Protein AF-A0A9D4KBB7-F1 (afdb_monomer_lite)

Sequence (71 aa):
MGRTGLRGKGILWRWGPNHMIKAVVTRWRRKCGPNPGTEFLYVEGKRVLEFITVHKDSFNDTSF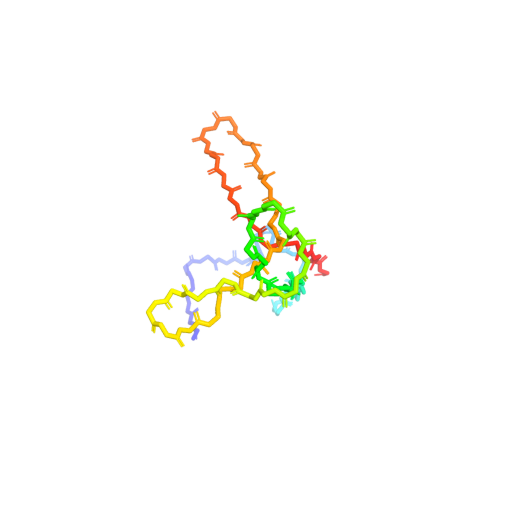TLPGVQF

Foldseek 3Di:
DDDPVDDDPPPAPDDDDWDKDFDWAKDFDFDDDPPGDDDFDDDPNDTDMDTDWDWDDDPPDTDTDTDIDTD

pLDDT: mean 88.38, std 9.22, range [59.59, 96.5]

Structure (mmCIF, N/CA/C/O backbone):
data_AF-A0A9D4KBB7-F1
#
_entry.id   AF-A0A9D4KBB7-F1
#
loop_
_atom_site.group_PDB
_atom_site.id
_atom_site.type_symbol
_atom_site.label_atom_id
_atom_site.label_alt_id
_atom_site.label_comp_id
_atom_site.label_asym_id
_atom_site.label_entity_id
_atom_site.label_seq_id
_atom_site.pdbx_PDB_ins_code
_atom_site.Cartn_x
_atom_site.Cartn_y
_atom_site.Cartn_z
_atom_site.occupancy
_atom_site.B_iso_or_equiv
_atom_site.auth_seq_id
_atom_site.auth_comp_id
_atom_site.auth_asym_id
_atom_site.auth_atom_id
_atom_site.pdbx_PDB_model_num
ATOM 1 N N . MET A 1 1 ? 3.314 9.298 -19.726 1.00 74.44 1 MET A N 1
ATOM 2 C CA . MET A 1 1 ? 4.711 8.797 -19.699 1.00 74.44 1 MET A CA 1
ATOM 3 C C . MET A 1 1 ? 5.392 9.202 -21.006 1.00 74.44 1 MET A C 1
ATOM 5 O O . MET A 1 1 ? 4.744 9.100 -22.037 1.00 74.44 1 MET A O 1
ATOM 9 N N . GLY A 1 2 ? 6.634 9.704 -20.964 1.00 91.50 2 GLY A N 1
ATOM 10 C CA . GLY A 1 2 ? 7.370 10.283 -22.106 1.00 91.50 2 GLY A CA 1
ATOM 11 C C . GLY A 1 2 ? 8.891 10.089 -21.980 1.00 91.50 2 GLY A C 1
ATOM 12 O O . GLY A 1 2 ? 9.331 9.219 -21.232 1.00 91.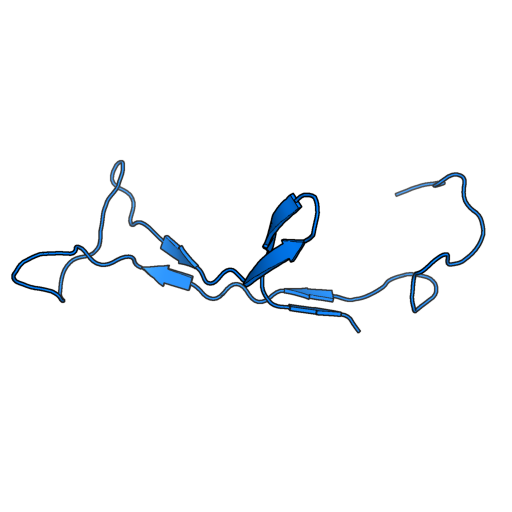50 2 GLY A O 1
ATOM 13 N N . ARG A 1 3 ? 9.705 10.876 -22.704 1.00 94.69 3 ARG A N 1
ATOM 14 C CA . ARG A 1 3 ? 11.181 10.750 -22.688 1.00 94.69 3 ARG A CA 1
ATOM 15 C C . ARG A 1 3 ? 11.745 11.062 -21.294 1.00 94.69 3 ARG A C 1
ATOM 17 O O . ARG A 1 3 ? 11.453 12.115 -20.745 1.00 94.69 3 ARG A O 1
ATOM 24 N N . THR A 1 4 ? 12.607 10.189 -20.773 1.00 93.31 4 THR A N 1
ATOM 25 C CA . THR A 1 4 ? 13.288 10.352 -19.469 1.00 93.31 4 THR A CA 1
ATOM 26 C C . THR A 1 4 ? 14.680 10.986 -19.573 1.00 93.31 4 THR A C 1
ATOM 28 O O . THR A 1 4 ? 15.320 11.221 -18.557 1.00 93.31 4 THR A O 1
ATOM 31 N N . GLY A 1 5 ? 15.183 11.233 -20.789 1.00 95.38 5 GLY A N 1
ATOM 32 C CA . GLY A 1 5 ? 16.532 11.775 -21.019 1.00 95.38 5 GLY A CA 1
ATOM 33 C C . GLY A 1 5 ? 17.666 10.748 -20.905 1.00 95.38 5 GLY A C 1
ATOM 34 O O . GLY A 1 5 ? 18.805 11.067 -21.229 1.00 95.38 5 GLY A O 1
ATOM 35 N N . LEU A 1 6 ? 17.356 9.504 -20.532 1.00 93.12 6 LEU A N 1
ATOM 36 C CA . LEU A 1 6 ? 18.308 8.399 -20.446 1.00 93.12 6 LEU A CA 1
ATOM 37 C C . LEU A 1 6 ? 17.987 7.341 -21.504 1.00 93.12 6 LEU A C 1
ATOM 39 O O . LEU A 1 6 ? 16.825 7.009 -21.745 1.00 93.12 6 LEU A O 1
ATOM 43 N N . ARG A 1 7 ? 19.030 6.818 -22.152 1.00 91.06 7 ARG A N 1
ATOM 44 C CA . ARG A 1 7 ? 18.938 5.644 -23.030 1.00 91.06 7 ARG A CA 1
ATOM 45 C C . ARG A 1 7 ? 19.368 4.412 -22.242 1.00 91.06 7 ARG A C 1
ATOM 47 O O . ARG A 1 7 ? 20.176 4.521 -21.325 1.00 91.06 7 ARG A O 1
ATOM 54 N N . GLY A 1 8 ? 18.881 3.239 -22.629 1.00 90.94 8 GLY A N 1
ATOM 55 C CA . GLY A 1 8 ? 19.213 2.009 -21.914 1.00 90.94 8 GLY A CA 1
ATOM 56 C C . GLY A 1 8 ? 18.156 1.603 -20.887 1.00 90.94 8 GLY A C 1
ATOM 57 O O . GLY A 1 8 ? 17.173 2.305 -20.662 1.00 90.94 8 GLY A O 1
ATOM 58 N N . LYS A 1 9 ? 18.387 0.449 -20.259 1.00 91.75 9 LYS A N 1
ATOM 59 C CA . LYS A 1 9 ? 17.536 -0.113 -19.201 1.00 91.75 9 LYS A CA 1
ATOM 60 C C . LYS A 1 9 ? 17.883 0.431 -17.804 1.00 91.75 9 LYS A C 1
ATOM 62 O O . LYS A 1 9 ? 17.059 0.378 -16.895 1.00 91.75 9 LYS A O 1
ATOM 67 N N . GLY A 1 10 ? 19.096 0.960 -17.623 1.00 93.06 10 GLY A N 1
ATOM 68 C CA . GLY A 1 10 ? 19.607 1.339 -16.304 1.00 93.06 10 GLY A CA 1
ATOM 69 C C . GLY A 1 10 ? 19.665 0.129 -15.365 1.00 93.06 10 GLY A C 1
ATOM 70 O O . GLY A 1 10 ? 20.050 -0.960 -15.787 1.00 93.06 10 GLY A O 1
ATOM 71 N N . ILE A 1 11 ? 19.238 0.311 -14.113 1.00 93.12 11 ILE A N 1
ATOM 72 C CA . ILE A 1 11 ? 19.193 -0.748 -13.088 1.00 93.12 11 ILE A CA 1
ATOM 73 C C . ILE A 1 11 ? 17.962 -1.667 -13.200 1.00 93.12 11 ILE A C 1
ATOM 75 O O . ILE A 1 11 ? 17.829 -2.625 -12.443 1.00 93.12 11 ILE A O 1
ATOM 79 N N . LEU A 1 12 ? 17.035 -1.386 -14.122 1.00 93.19 12 LEU A N 1
ATOM 80 C CA . LEU A 1 12 ? 15.824 -2.194 -14.266 1.00 93.19 12 LEU A CA 1
ATOM 81 C C . LEU A 1 12 ? 16.163 -3.614 -14.729 1.00 93.19 12 LEU A C 1
ATOM 83 O O . LEU A 1 12 ? 17.144 -3.849 -15.441 1.00 93.19 12 LEU A O 1
ATOM 87 N N . TRP A 1 13 ? 15.338 -4.585 -14.346 1.00 87.50 13 TRP A N 1
ATOM 88 C CA . TRP A 1 13 ? 15.605 -5.985 -14.662 1.00 87.50 13 TRP A CA 1
ATOM 89 C C . TRP A 1 13 ? 15.140 -6.350 -16.078 1.00 87.50 13 TRP A C 1
ATOM 91 O O . TRP A 1 13 ? 15.888 -6.985 -16.826 1.00 87.50 13 TRP A O 1
ATOM 101 N N . ARG A 1 14 ? 13.981 -5.837 -16.508 1.00 92.31 14 ARG A N 1
ATOM 102 C CA . ARG A 1 14 ? 13.403 -6.059 -17.846 1.00 92.31 14 ARG A CA 1
ATOM 103 C C . ARG A 1 14 ? 13.277 -4.760 -18.646 1.00 92.31 14 ARG A C 1
ATOM 105 O O . ARG A 1 14 ? 13.182 -3.672 -18.077 1.00 92.31 14 ARG A O 1
ATOM 112 N N . TRP A 1 15 ? 13.272 -4.882 -19.974 1.00 92.31 15 TRP A N 1
ATOM 113 C CA . TRP A 1 15 ? 12.862 -3.801 -20.872 1.00 92.31 15 TRP A CA 1
ATOM 114 C C . TRP A 1 15 ? 11.338 -3.661 -20.859 1.00 92.31 15 TRP A C 1
ATOM 116 O O . TRP A 1 15 ? 10.630 -4.665 -20.886 1.00 92.31 15 TRP A O 1
ATOM 126 N N . GLY A 1 16 ? 10.841 -2.424 -20.837 1.00 91.25 16 GLY A N 1
ATOM 127 C CA . GLY A 1 16 ? 9.410 -2.161 -20.681 1.00 91.25 16 GLY A CA 1
ATOM 128 C C . GLY A 1 16 ? 8.956 -2.269 -19.214 1.00 91.25 16 GLY A C 1
ATOM 129 O O . GLY A 1 16 ? 9.701 -1.854 -18.320 1.00 91.25 16 GLY A O 1
ATOM 130 N N . PRO A 1 17 ? 7.736 -2.768 -18.938 1.00 93.75 17 PRO A N 1
ATOM 131 C CA . PRO A 1 17 ? 7.209 -2.862 -17.577 1.00 93.75 17 PRO A CA 1
ATOM 132 C C . PRO A 1 17 ? 8.068 -3.739 -16.652 1.00 93.75 17 PRO A C 1
ATOM 134 O O . PRO A 1 17 ? 8.506 -4.823 -17.029 1.00 93.75 17 PRO A O 1
ATOM 137 N N . ASN A 1 18 ? 8.273 -3.276 -15.416 1.00 94.25 18 ASN A N 1
ATOM 138 C CA . ASN A 1 18 ? 8.894 -4.042 -14.332 1.00 94.25 18 ASN A CA 1
ATOM 139 C C . ASN A 1 18 ? 7.840 -4.203 -13.227 1.00 94.25 18 ASN A C 1
ATOM 141 O O . ASN A 1 18 ? 7.427 -3.214 -12.620 1.00 94.25 18 ASN A O 1
ATOM 145 N N . HIS A 1 19 ? 7.335 -5.423 -13.037 1.00 94.44 19 HIS A N 1
ATOM 146 C CA . HIS A 1 19 ? 6.180 -5.677 -12.178 1.00 94.44 19 HIS A CA 1
ATOM 147 C C . HIS A 1 19 ? 6.581 -5.795 -10.706 1.00 94.44 19 HIS A C 1
ATOM 149 O O . HIS A 1 19 ? 7.578 -6.418 -10.347 1.00 94.44 19 HIS A O 1
ATOM 155 N N . MET A 1 20 ? 5.760 -5.216 -9.835 1.00 94.19 20 MET A N 1
ATOM 156 C CA . MET A 1 20 ? 5.934 -5.266 -8.389 1.00 94.19 20 MET A CA 1
ATOM 157 C C . MET A 1 20 ? 4.580 -5.502 -7.734 1.00 94.19 20 MET A C 1
ATOM 159 O O . MET A 1 20 ? 3.582 -4.907 -8.138 1.00 94.19 20 MET A O 1
ATOM 163 N N . ILE A 1 21 ? 4.561 -6.336 -6.698 1.00 94.75 21 ILE A N 1
ATOM 164 C CA . 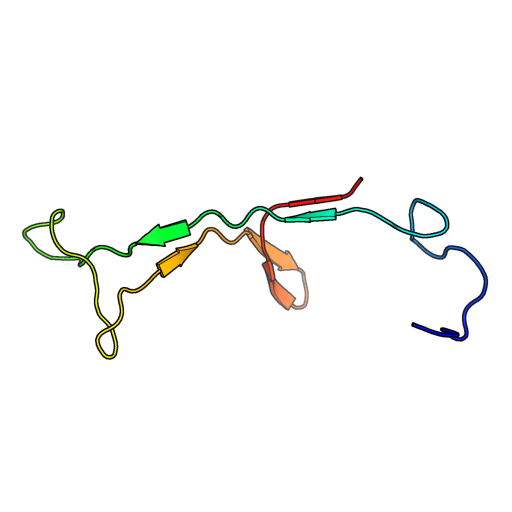ILE A 1 21 ? 3.384 -6.558 -5.861 1.00 94.75 21 ILE A CA 1
ATOM 165 C C . ILE A 1 21 ? 3.684 -6.036 -4.459 1.00 94.75 21 ILE A C 1
ATOM 167 O O . ILE A 1 21 ? 4.697 -6.390 -3.851 1.00 94.75 21 ILE A O 1
ATOM 171 N N . LYS A 1 22 ? 2.785 -5.200 -3.935 1.00 95.19 22 LYS A N 1
ATOM 172 C CA . LYS A 1 22 ? 2.800 -4.733 -2.547 1.00 95.19 22 LYS A CA 1
ATOM 173 C C . LYS A 1 22 ? 1.622 -5.340 -1.798 1.00 95.19 22 LYS A C 1
ATOM 175 O O . LYS A 1 22 ? 0.493 -5.283 -2.277 1.00 95.19 22 LYS A O 1
ATOM 180 N N . ALA A 1 23 ? 1.890 -5.900 -0.626 1.00 95.56 23 ALA A N 1
ATOM 181 C CA . ALA A 1 23 ? 0.869 -6.411 0.271 1.00 95.56 23 ALA A CA 1
ATOM 182 C C . ALA A 1 23 ? 0.515 -5.334 1.299 1.00 95.56 23 ALA A C 1
ATOM 184 O O . ALA A 1 23 ? 1.385 -4.808 1.991 1.00 95.56 23 ALA A O 1
ATOM 185 N N . VAL A 1 24 ? -0.774 -5.024 1.421 1.00 96.31 24 VAL A N 1
ATOM 186 C CA . VAL A 1 24 ? -1.293 -4.135 2.465 1.00 96.31 24 VAL A CA 1
ATOM 187 C C . VAL A 1 24 ? -2.161 -4.974 3.387 1.00 96.31 24 VAL A C 1
ATOM 189 O O . VAL A 1 24 ? -3.333 -5.223 3.114 1.00 96.31 24 VAL A O 1
ATOM 192 N N . VAL A 1 25 ? -1.559 -5.458 4.471 1.00 96.19 25 VAL A N 1
ATOM 193 C CA . VAL A 1 25 ? -2.273 -6.231 5.493 1.00 96.19 25 VAL A CA 1
ATOM 194 C C . VAL A 1 25 ? -2.835 -5.256 6.509 1.00 96.19 25 VAL A C 1
ATOM 196 O O . VAL A 1 25 ? -2.073 -4.496 7.106 1.00 96.19 25 VAL A O 1
ATOM 199 N N . THR A 1 26 ? -4.152 -5.277 6.700 1.00 96.50 26 THR A N 1
ATOM 200 C CA . THR A 1 26 ? -4.854 -4.320 7.560 1.00 96.50 26 THR A CA 1
ATOM 201 C C . THR A 1 26 ? -5.651 -5.017 8.654 1.00 96.50 26 THR A C 1
ATOM 203 O O . THR A 1 26 ? -6.096 -6.155 8.498 1.00 96.50 26 THR A O 1
ATOM 206 N N . ARG A 1 27 ? -5.834 -4.324 9.778 1.00 94.69 27 ARG A N 1
ATOM 207 C CA . ARG A 1 27 ? -6.758 -4.710 10.848 1.00 94.69 27 ARG A CA 1
ATOM 208 C C . ARG A 1 27 ? -7.337 -3.469 11.518 1.00 94.69 27 ARG A C 1
ATOM 210 O O . ARG A 1 27 ? -6.701 -2.419 11.544 1.00 94.69 27 ARG A O 1
ATOM 217 N N . TRP A 1 28 ? -8.516 -3.588 12.120 1.00 94.88 28 TRP A N 1
ATOM 218 C CA . TRP A 1 28 ? -9.070 -2.505 12.934 1.00 94.88 28 TRP A CA 1
ATOM 219 C C . TRP A 1 28 ? -8.344 -2.395 14.275 1.00 94.88 28 TRP A C 1
ATOM 221 O O . TRP A 1 28 ? -8.166 -3.397 14.975 1.00 94.88 28 TRP A O 1
ATOM 231 N N . ARG A 1 29 ? -7.961 -1.172 14.656 1.00 91.62 29 ARG A N 1
ATOM 232 C CA . ARG A 1 29 ? -7.371 -0.889 15.966 1.00 91.62 29 ARG A CA 1
ATOM 233 C C . ARG A 1 29 ? -8.409 -1.110 17.060 1.00 91.62 29 ARG A C 1
ATOM 235 O O . ARG A 1 29 ? -9.520 -0.579 16.996 1.00 91.62 29 ARG A O 1
ATOM 242 N N . ARG A 1 30 ? -8.033 -1.869 18.085 1.00 90.25 30 ARG A N 1
ATOM 243 C CA . ARG A 1 30 ? -8.850 -2.083 19.289 1.00 90.25 30 ARG A CA 1
ATOM 244 C C . ARG A 1 30 ? -8.464 -1.075 20.372 1.00 90.25 30 ARG A C 1
ATOM 246 O O . ARG A 1 30 ? -7.312 -0.641 20.418 1.00 90.25 30 ARG A O 1
ATOM 253 N N . LYS A 1 31 ? -9.412 -0.686 21.230 1.00 86.50 31 LYS A N 1
ATOM 254 C CA . LYS A 1 31 ? -9.110 0.159 22.399 1.00 86.50 31 LYS A CA 1
ATOM 255 C C . LYS A 1 31 ? -8.248 -0.624 23.402 1.00 86.50 31 LYS A C 1
ATOM 257 O O . LYS A 1 31 ? -8.549 -1.778 23.698 1.00 86.50 31 LYS A O 1
ATOM 262 N N . CYS A 1 32 ? -7.204 0.008 23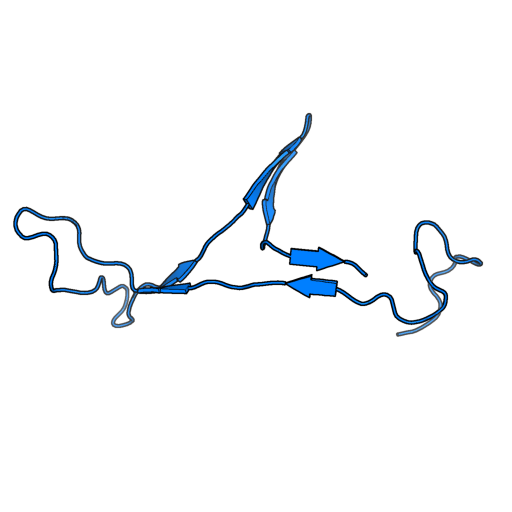.939 1.00 74.19 32 CYS A N 1
ATOM 263 C CA . CYS A 1 32 ? -6.456 -0.522 25.083 1.00 74.19 32 CYS A CA 1
ATOM 264 C C . CYS A 1 32 ? -7.120 -0.048 26.382 1.00 74.19 32 CYS A C 1
ATOM 266 O O . CYS A 1 32 ? -7.299 1.152 26.572 1.00 74.19 32 CYS A O 1
ATOM 268 N N . GLY A 1 33 ? -7.484 -0.977 27.264 1.00 72.06 33 GLY A N 1
ATOM 269 C CA . GLY A 1 33 ? -8.104 -0.700 28.560 1.00 72.06 33 GLY A CA 1
ATOM 270 C C . GLY A 1 33 ? -8.230 -1.976 29.405 1.00 72.06 33 GLY A C 1
ATOM 271 O O . GLY A 1 33 ? -7.864 -3.047 28.918 1.00 72.06 33 GLY A O 1
ATOM 272 N N . PRO A 1 34 ? -8.750 -1.888 30.644 1.00 69.56 34 PRO A N 1
ATOM 273 C CA . PRO A 1 34 ? -8.862 -3.025 31.570 1.00 69.56 34 PRO A CA 1
ATOM 274 C C . PRO A 1 34 ? -9.755 -4.166 31.055 1.00 69.56 34 PRO A C 1
ATOM 276 O O . PRO A 1 34 ? -9.580 -5.302 31.480 1.00 69.56 34 PRO A O 1
ATOM 279 N N . ASN A 1 35 ? -10.633 -3.888 30.081 1.00 64.00 35 ASN A N 1
ATOM 280 C CA . ASN A 1 35 ? -11.355 -4.890 29.292 1.00 64.00 35 ASN A CA 1
ATOM 281 C C . ASN A 1 35 ? -10.807 -4.919 27.852 1.00 64.00 35 ASN A C 1
ATOM 283 O O . ASN A 1 35 ? -11.388 -4.303 26.951 1.00 64.00 35 ASN A O 1
ATOM 287 N N . PRO A 1 36 ? -9.664 -5.582 27.605 1.00 59.59 36 PRO A N 1
ATOM 288 C CA . PRO A 1 36 ? -9.067 -5.645 26.282 1.00 59.59 36 PRO A CA 1
ATOM 289 C C . PRO A 1 36 ? -9.868 -6.624 25.420 1.00 59.59 36 PRO A C 1
ATOM 291 O O . PRO A 1 36 ? -9.717 -7.834 25.551 1.00 59.59 36 PRO A O 1
ATOM 294 N N . GLY A 1 37 ? -10.706 -6.146 24.498 1.00 60.41 37 GLY A N 1
ATOM 295 C CA . GLY A 1 37 ? -11.214 -7.091 23.500 1.00 60.41 37 GLY A CA 1
ATOM 296 C C . GLY A 1 37 ? -12.306 -6.640 22.559 1.00 60.41 37 GLY A C 1
ATOM 297 O O . GLY A 1 37 ? -12.227 -6.998 21.385 1.00 60.41 37 GLY A O 1
ATOM 298 N N . THR A 1 38 ? -13.294 -5.886 23.031 1.00 71.25 38 THR A N 1
ATOM 299 C CA . THR A 1 38 ? -14.585 -5.868 22.320 1.00 71.25 38 THR A CA 1
ATOM 300 C C . THR A 1 38 ? -14.797 -4.631 21.451 1.00 71.25 38 THR A C 1
ATOM 302 O O . THR A 1 38 ? -15.492 -4.706 20.442 1.00 71.25 38 THR A O 1
ATOM 305 N N . GLU A 1 39 ? -14.175 -3.498 21.788 1.00 85.31 39 GLU A N 1
ATOM 306 C CA . GLU A 1 39 ? -14.449 -2.221 21.120 1.00 85.31 39 GLU A CA 1
ATOM 307 C C . GLU A 1 39 ? -13.329 -1.741 20.186 1.00 85.31 39 GLU A C 1
ATOM 309 O O . GLU A 1 39 ? -12.133 -1.802 20.497 1.00 85.31 39 GLU A O 1
ATOM 314 N N . PHE A 1 40 ? -13.742 -1.183 19.045 1.00 90.81 40 PHE A N 1
ATOM 315 C CA . PHE A 1 40 ? -12.862 -0.509 18.091 1.00 90.81 40 PHE A CA 1
ATOM 316 C C . PHE A 1 40 ? -12.520 0.915 18.542 1.00 90.81 40 PHE A C 1
ATOM 318 O O . PHE A 1 40 ? -13.322 1.595 19.189 1.00 90.81 40 PHE A O 1
ATOM 325 N N . LEU A 1 41 ? -11.331 1.386 18.165 1.00 91.31 41 LEU A N 1
ATOM 326 C CA . LEU A 1 41 ? -10.947 2.781 18.345 1.00 91.31 41 LEU A CA 1
ATOM 327 C C . LEU A 1 41 ? -11.591 3.646 17.256 1.00 91.31 41 LEU A C 1
ATOM 329 O O . LEU A 1 41 ? -11.446 3.356 16.066 1.00 91.31 41 LEU A O 1
ATOM 333 N N . TYR A 1 42 ? -12.247 4.727 17.675 1.00 93.38 42 TYR A N 1
ATOM 334 C CA . TYR A 1 42 ? -12.793 5.748 16.787 1.00 93.38 42 TYR A CA 1
ATOM 335 C C . TYR A 1 42 ? -12.025 7.058 16.952 1.00 93.38 42 TYR A C 1
ATOM 337 O O . TYR A 1 42 ? -11.756 7.481 18.074 1.00 93.38 42 TYR A O 1
ATOM 345 N N . VAL A 1 43 ? -11.704 7.697 15.832 1.00 93.50 43 VAL A N 1
ATOM 346 C CA . VAL A 1 43 ? -11.138 9.047 15.747 1.00 93.50 43 VAL A CA 1
ATOM 347 C C . VAL A 1 43 ? -11.988 9.800 14.730 1.00 93.50 43 VAL A C 1
ATOM 349 O O . VAL A 1 43 ? -12.245 9.277 13.647 1.00 93.50 43 VAL A O 1
AT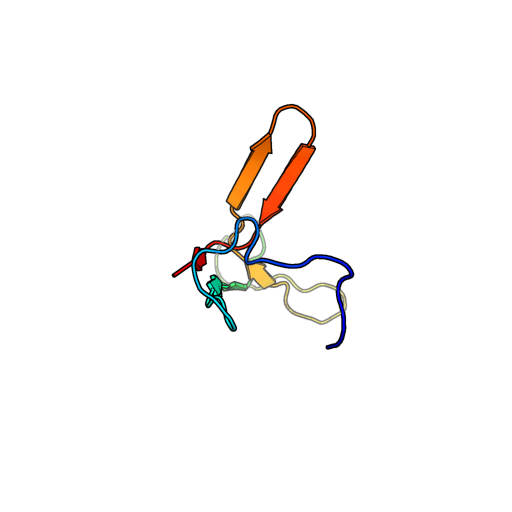OM 352 N N . GLU A 1 44 ? -12.507 10.973 15.104 1.00 93.81 44 GLU A N 1
ATOM 353 C CA . GLU A 1 44 ? -13.387 11.789 14.243 1.00 93.81 44 GLU A CA 1
ATOM 354 C C . GLU A 1 44 ? -14.596 11.011 13.675 1.00 93.81 44 GLU A C 1
ATOM 356 O O . GLU A 1 44 ? -14.979 11.148 12.514 1.00 93.81 44 GLU A O 1
ATOM 361 N N . GLY A 1 45 ? -15.181 10.118 14.480 1.00 93.38 45 GLY A N 1
ATOM 362 C CA . GLY A 1 45 ? -16.327 9.295 14.070 1.00 93.38 45 GLY A CA 1
ATOM 363 C C . GLY A 1 45 ? -15.998 8.147 13.103 1.00 93.38 45 GLY A C 1
ATOM 364 O O . GLY A 1 45 ? -16.901 7.413 12.708 1.00 93.38 45 GLY A O 1
ATOM 365 N N . LYS A 1 46 ? -14.724 7.926 12.751 1.00 95.56 46 LYS A N 1
ATOM 366 C CA . LYS A 1 46 ? -14.277 6.819 11.889 1.00 95.56 46 LYS A CA 1
ATOM 367 C C . LYS A 1 46 ? -13.436 5.812 12.666 1.00 95.56 46 LYS A C 1
ATOM 369 O O . LYS A 1 46 ? -12.697 6.174 13.577 1.00 95.56 46 LYS A O 1
ATOM 374 N N . ARG A 1 47 ? -13.528 4.533 12.289 1.00 93.94 47 ARG A N 1
ATOM 375 C CA . ARG A 1 47 ? -12.689 3.471 12.867 1.00 93.94 47 ARG A CA 1
ATOM 376 C C . ARG A 1 47 ? -11.236 3.650 12.438 1.00 93.94 47 ARG A C 1
ATOM 378 O O . ARG A 1 47 ? -10.964 3.889 11.263 1.00 93.94 47 ARG A O 1
ATOM 385 N N . VAL A 1 48 ? -10.310 3.483 13.376 1.00 95.00 48 VAL A N 1
ATOM 386 C CA . VAL A 1 48 ? -8.871 3.563 13.101 1.00 95.00 48 VAL A CA 1
ATOM 387 C C . VAL A 1 48 ? -8.374 2.241 12.526 1.00 95.00 48 VAL A C 1
ATOM 389 O O . VAL A 1 48 ? -8.574 1.180 13.123 1.00 95.00 48 VAL A O 1
ATOM 392 N N . LEU A 1 49 ? -7.710 2.308 11.374 1.00 95.81 49 LEU A N 1
ATOM 393 C CA . LEU A 1 49 ? -7.095 1.163 10.713 1.00 95.81 49 LEU A CA 1
ATOM 394 C C . LEU A 1 49 ? -5.601 1.105 11.047 1.00 95.81 49 LEU A C 1
ATOM 396 O O . LEU A 1 49 ? -4.902 2.112 10.979 1.00 95.81 49 LEU A O 1
ATOM 400 N N . GLU A 1 50 ? -5.113 -0.081 11.385 1.00 94.88 50 GLU A N 1
ATOM 401 C CA . GLU A 1 50 ? -3.690 -0.391 11.485 1.00 94.88 50 GLU A CA 1
ATOM 402 C C . GLU A 1 50 ? -3.279 -1.237 10.287 1.00 94.88 50 GLU A C 1
ATOM 404 O O . GLU A 1 50 ? -4.055 -2.064 9.799 1.00 94.88 50 GLU A O 1
ATOM 409 N N . PHE A 1 51 ? -2.042 -1.065 9.839 1.00 96.19 51 PHE A N 1
ATOM 410 C CA . PHE A 1 51 ? -1.462 -1.887 8.790 1.00 96.19 51 PHE A CA 1
ATOM 411 C C . PHE A 1 51 ? -0.019 -2.247 9.116 1.00 96.19 51 PHE A C 1
ATOM 413 O O . PHE A 1 51 ? 0.632 -1.602 9.937 1.00 96.19 51 PHE A O 1
ATOM 420 N N . ILE A 1 52 ? 0.464 -3.315 8.488 1.00 95.38 52 ILE A N 1
ATOM 421 C CA . ILE A 1 52 ? 1.827 -3.797 8.694 1.00 95.38 52 ILE A CA 1
ATOM 422 C C . ILE A 1 52 ? 2.790 -3.000 7.813 1.00 95.38 52 ILE A C 1
ATOM 424 O O . ILE A 1 52 ? 2.630 -2.940 6.593 1.00 95.38 52 ILE A O 1
ATOM 428 N N . THR A 1 53 ? 3.821 -2.441 8.440 1.00 94.62 53 THR A N 1
ATOM 429 C CA . THR A 1 53 ? 4.942 -1.766 7.778 1.00 94.62 53 THR A CA 1
ATOM 430 C C . THR A 1 53 ? 6.242 -2.507 8.030 1.00 94.62 53 THR A C 1
ATOM 432 O O . THR A 1 53 ? 6.459 -3.029 9.123 1.00 94.62 53 THR A O 1
ATOM 435 N N . VAL A 1 54 ? 7.145 -2.479 7.055 1.00 92.50 54 VAL A N 1
ATOM 436 C CA . VAL A 1 54 ? 8.544 -2.867 7.241 1.00 92.50 54 VAL A CA 1
ATOM 437 C C . VAL A 1 54 ? 9.346 -1.604 7.527 1.00 92.50 54 VAL A C 1
ATOM 439 O O . VAL A 1 54 ? 9.321 -0.663 6.733 1.00 92.50 54 VAL A O 1
ATOM 442 N N . HIS A 1 55 ? 10.041 -1.579 8.661 1.00 91.06 55 HIS A N 1
ATOM 443 C CA . HIS A 1 55 ? 11.005 -0.530 8.966 1.00 91.06 55 HIS A CA 1
ATOM 444 C C . HIS A 1 55 ? 12.326 -0.867 8.280 1.00 91.06 55 HIS A C 1
ATOM 446 O O . HIS A 1 55 ? 12.906 -1.926 8.531 1.00 91.06 55 HIS A O 1
ATOM 452 N N . LYS A 1 56 ? 12.782 0.014 7.392 1.00 84.31 56 LYS A N 1
ATOM 453 C CA . LYS A 1 56 ? 14.094 -0.089 6.773 1.00 84.31 56 LYS A CA 1
ATOM 454 C C . LYS A 1 56 ? 15.000 0.931 7.436 1.00 84.31 56 LYS A C 1
ATOM 456 O O . LYS A 1 56 ? 14.872 2.129 7.191 1.00 84.31 56 LYS A O 1
ATOM 461 N N . ASP A 1 57 ? 15.914 0.417 8.243 1.00 83.06 57 ASP A N 1
ATOM 462 C CA . ASP A 1 57 ? 16.998 1.216 8.783 1.00 83.06 57 ASP A CA 1
ATOM 463 C C . ASP A 1 57 ? 18.111 1.304 7.735 1.00 83.06 57 ASP A C 1
ATOM 465 O O . ASP A 1 57 ? 18.521 0.306 7.133 1.00 83.06 57 ASP A O 1
ATOM 469 N N . SER A 1 58 ? 18.527 2.515 7.409 1.00 78.25 58 SER A N 1
ATOM 470 C CA . SER A 1 58 ? 19.619 2.785 6.484 1.00 78.25 58 SER A CA 1
ATOM 471 C C . SER A 1 58 ? 20.450 3.914 7.060 1.00 78.25 58 SER A C 1
ATOM 473 O O . SER A 1 58 ? 19.929 4.789 7.737 1.00 78.25 58 SER A O 1
ATOM 475 N N . PHE A 1 59 ? 21.747 3.901 6.757 1.00 70.44 59 PHE A N 1
ATOM 476 C CA . PHE A 1 59 ? 22.750 4.749 7.408 1.00 70.44 59 PHE A CA 1
ATOM 477 C C . PHE A 1 59 ? 22.382 6.241 7.513 1.00 70.44 59 PHE A C 1
ATOM 479 O O . PHE A 1 59 ? 22.815 6.903 8.447 1.00 70.44 59 PHE A O 1
ATOM 486 N N . ASN A 1 60 ? 21.593 6.765 6.570 1.00 73.12 60 ASN A N 1
ATOM 487 C CA . ASN A 1 60 ? 21.241 8.180 6.506 1.00 73.12 60 ASN A CA 1
ATOM 488 C C . ASN A 1 60 ? 19.727 8.459 6.541 1.00 73.12 60 ASN A C 1
ATOM 490 O O . ASN A 1 60 ? 19.342 9.620 6.447 1.00 73.12 60 ASN A O 1
ATOM 494 N N . ASP A 1 61 ? 18.873 7.429 6.599 1.00 74.88 61 ASP A N 1
ATOM 495 C CA . ASP A 1 61 ? 17.419 7.619 6.539 1.00 74.88 61 ASP A CA 1
ATOM 496 C C . ASP A 1 61 ? 16.654 6.433 7.148 1.00 74.88 61 ASP A C 1
ATOM 498 O O . ASP A 1 61 ? 16.889 5.274 6.786 1.00 74.88 61 ASP A O 1
ATOM 502 N N . THR A 1 62 ? 15.717 6.731 8.051 1.00 83.69 62 THR A N 1
ATOM 503 C CA . THR A 1 62 ? 14.791 5.754 8.633 1.00 83.69 62 THR A CA 1
ATOM 504 C C . THR A 1 62 ? 13.453 5.864 7.916 1.00 83.69 62 THR A C 1
ATOM 506 O O . THR A 1 62 ? 12.727 6.850 8.028 1.00 83.69 62 THR A O 1
ATOM 509 N N . SER A 1 63 ? 13.112 4.830 7.145 1.00 87.44 63 SER A N 1
ATOM 510 C CA . SER A 1 63 ? 11.897 4.837 6.327 1.00 87.44 63 SER A CA 1
ATOM 511 C C . SER A 1 63 ? 11.009 3.632 6.613 1.00 87.44 63 SER A C 1
ATOM 513 O O . SER A 1 63 ? 11.472 2.515 6.860 1.00 87.44 63 SER A O 1
ATOM 515 N N . PHE A 1 64 ? 9.696 3.853 6.550 1.00 91.75 64 PHE A N 1
ATOM 516 C CA . PHE A 1 64 ? 8.695 2.791 6.602 1.00 91.75 64 PHE A CA 1
ATOM 517 C C . PHE A 1 64 ? 8.204 2.483 5.191 1.00 91.75 64 PHE A C 1
ATOM 519 O O . PHE A 1 64 ? 7.898 3.387 4.413 1.00 91.75 64 PHE A O 1
ATOM 526 N N . THR A 1 65 ? 8.098 1.201 4.850 1.00 92.19 65 THR A N 1
ATOM 527 C CA . THR A 1 65 ? 7.618 0.768 3.534 1.00 92.19 65 THR A CA 1
ATOM 528 C C . THR A 1 65 ? 6.619 -0.376 3.635 1.00 92.19 65 THR A C 1
ATOM 530 O O . THR A 1 65 ? 6.561 -1.101 4.632 1.00 92.19 65 THR A O 1
ATOM 533 N N . LEU A 1 66 ? 5.820 -0.544 2.582 1.00 93.81 66 LEU A N 1
ATOM 534 C CA . LEU A 1 66 ? 4.908 -1.673 2.466 1.00 93.81 66 LEU A CA 1
ATOM 535 C C . LEU A 1 66 ? 5.686 -2.951 2.130 1.00 93.81 66 LEU A C 1
ATOM 537 O O . LEU A 1 66 ? 6.548 -2.925 1.234 1.00 93.81 66 LEU A O 1
ATOM 541 N N . PRO A 1 67 ? 5.350 -4.079 2.780 1.00 92.75 67 PRO A N 1
ATOM 542 C CA . PRO A 1 67 ? 5.918 -5.364 2.416 1.00 92.75 67 PRO A CA 1
ATOM 543 C C . PRO A 1 67 ? 5.534 -5.708 0.975 1.00 92.75 67 PRO A C 1
ATOM 545 O O . PRO A 1 67 ? 4.439 -5.400 0.499 1.00 92.75 67 PRO A O 1
ATOM 548 N N . GLY A 1 68 ? 6.450 -6.330 0.245 1.00 91.69 68 GLY A N 1
ATOM 549 C CA . GLY A 1 68 ? 6.201 -6.685 -1.142 1.00 91.69 68 GLY A CA 1
ATOM 550 C C . GLY A 1 68 ? 7.395 -7.329 -1.815 1.00 91.69 68 GLY A C 1
ATOM 551 O O . GLY A 1 68 ? 8.484 -7.400 -1.249 1.00 91.69 68 GLY A O 1
ATOM 552 N N . VAL A 1 69 ? 7.164 -7.768 -3.045 1.00 89.12 69 VAL A N 1
ATOM 553 C CA . VAL A 1 69 ? 8.138 -8.464 -3.883 1.00 89.12 69 VAL A CA 1
ATOM 554 C C . VAL A 1 69 ? 8.154 -7.839 -5.276 1.00 89.12 69 VAL A C 1
ATOM 556 O O . VAL A 1 69 ? 7.136 -7.346 -5.771 1.00 89.12 69 VAL A O 1
ATOM 559 N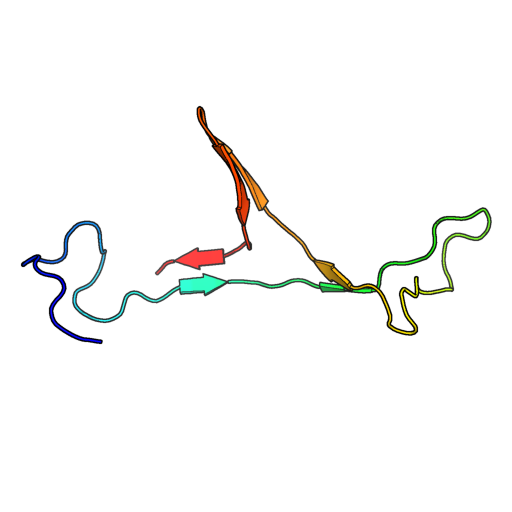 N . GLN A 1 70 ? 9.331 -7.827 -5.890 1.00 86.69 70 GLN A N 1
ATOM 560 C CA . GLN A 1 70 ? 9.544 -7.382 -7.261 1.00 86.69 70 GLN A CA 1
ATOM 561 C C . GLN A 1 70 ? 9.955 -8.585 -8.117 1.00 86.69 70 GLN A C 1
ATOM 563 O O . GLN A 1 70 ? 10.713 -9.430 -7.640 1.00 86.69 70 GLN A O 1
ATOM 568 N N . PHE A 1 71 ? 9.441 -8.648 -9.348 1.00 76.06 71 PHE A N 1
ATOM 569 C CA . PHE A 1 71 ? 9.668 -9.734 -10.310 1.00 76.06 71 PHE A CA 1
ATOM 570 C C . PHE A 1 71 ? 10.319 -9.241 -11.609 1.00 76.06 71 PHE A C 1
ATOM 572 O O . PHE A 1 71 ? 10.279 -8.019 -11.889 1.00 76.06 71 PHE A O 1
#

Radius of gyration: 19.87 Å; chains: 1; bounding box: 39×22×55 Å

Organism: Dreissena polymorpha (NCBI:txid45954)

InterPro domains:
  IPR039989 ADP-ribose pyrophosphatase, mitochondrial [PTHR13030] (1-61)

Secondary structure (DSSP, 8-state):
----S--S-TT-SSSS---EEE---EEEPBPPSSS-SS-B-EETTEEPEEE--EEEEETTEEEEE--EEE-